Protein AF-A0A067F2Z9-F1 (afdb_monomer)

Foldseek 3Di:
DVVVVVVVVVVVVVVVVPPPPDDDDDDDADDDDPPADDPQHGHDPVQADPVNDDDDDAQCPQAVNPDHPPPDGPRPVRPDWDKDADDDDDCVVPVDGIDTD

InterPro domains:
  IPR036908 RlpA-like domain superfamily [SSF50685] (22-98)

Organism: Citrus sinensis (NCBI:txid2711)

pLDDT: mean 78.4, std 10.92, range [53.53, 94.38]

Mean predicted aligned error: 10.42 Å

Solvent-accessible surface area (backbone atoms only — not comparable to full-atom values): 6834 Å² total; per-residue (Å²): 109,69,67,61,54,51,52,53,51,53,54,52,60,59,56,71,71,63,74,79,77,84,73,83,87,81,88,74,78,78,83,72,82,78,82,61,68,39,95,75,62,41,75,55,69,83,78,58,53,97,81,72,67,80,83,88,73,56,60,39,56,26,38,80,57,76,46,70,78,61,92,79,63,80,54,64,46,55,94,63,70,52,76,46,69,57,85,79,78,86,56,61,68,40,83,53,61,62,49,83,71

Structure (mmCIF, N/CA/C/O backbone):
data_AF-A0A067F2Z9-F1
#
_entry.id   AF-A0A067F2Z9-F1
#
loop_
_atom_site.group_PDB
_atom_site.id
_atom_site.type_symbol
_atom_site.label_atom_id
_atom_site.label_alt_id
_atom_site.label_comp_id
_atom_site.label_asym_id
_atom_site.label_entity_id
_atom_site.label_seq_id
_atom_site.pdbx_PDB_ins_code
_atom_site.Cartn_x
_atom_site.Cartn_y
_atom_site.Cartn_z
_atom_site.occupancy
_atom_site.B_iso_or_equiv
_atom_site.auth_seq_id
_atom_site.auth_comp_id
_atom_site.auth_asym_id
_atom_site.auth_atom_id
_atom_site.pdbx_PDB_model_num
ATOM 1 N N . MET A 1 1 ? -13.888 42.236 -25.960 1.00 66.88 1 MET A N 1
ATOM 2 C CA . MET A 1 1 ? -13.832 41.977 -24.502 1.00 66.88 1 MET A CA 1
ATOM 3 C C . MET A 1 1 ? -14.712 40.798 -24.099 1.00 66.88 1 MET A C 1
ATOM 5 O O . MET A 1 1 ? -14.151 39.807 -23.662 1.00 66.88 1 MET A O 1
ATOM 9 N N . ALA A 1 2 ? -16.031 40.833 -24.347 1.00 75.94 2 ALA A N 1
ATOM 10 C CA . ALA A 1 2 ? -16.960 39.748 -23.986 1.00 75.94 2 ALA A CA 1
ATOM 11 C C . ALA A 1 2 ? -16.603 38.362 -24.571 1.00 75.94 2 ALA A C 1
ATOM 13 O O . ALA A 1 2 ? -16.678 37.354 -23.878 1.00 75.94 2 ALA A O 1
ATOM 14 N N . VAL A 1 3 ? -16.159 3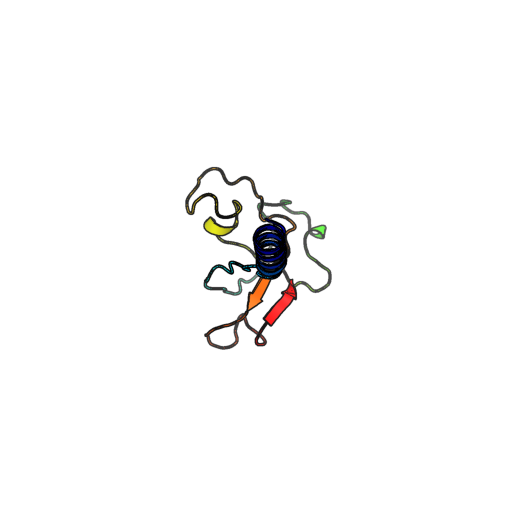8.307 -25.831 1.00 81.25 3 VAL A N 1
ATOM 15 C CA . VAL A 1 3 ? -15.810 37.040 -26.505 1.00 81.25 3 VAL A CA 1
ATOM 16 C C . VAL A 1 3 ? -14.568 36.386 -25.886 1.00 81.25 3 VAL A C 1
ATOM 18 O O . VAL A 1 3 ? -14.548 35.179 -25.669 1.00 81.25 3 VAL A O 1
ATOM 21 N N . LEU A 1 4 ? -13.561 37.192 -25.527 1.00 81.19 4 LEU A N 1
ATOM 22 C CA . LEU A 1 4 ? -12.364 36.714 -24.828 1.00 81.19 4 LEU A CA 1
ATOM 23 C C . LEU A 1 4 ? -12.705 36.194 -23.429 1.00 81.19 4 LEU A C 1
ATOM 25 O O . LEU A 1 4 ? -12.248 35.117 -23.066 1.00 81.19 4 LEU A O 1
ATOM 29 N N . SER A 1 5 ? -13.552 36.905 -22.677 1.00 80.19 5 SER A N 1
ATOM 30 C CA . SER A 1 5 ? -13.988 36.455 -21.349 1.00 80.19 5 SER A CA 1
ATOM 31 C C . SER A 1 5 ? -14.819 35.169 -21.401 1.00 80.19 5 SER A C 1
ATOM 33 O O . SER A 1 5 ? -14.666 34.305 -20.543 1.00 80.19 5 SER A O 1
ATOM 35 N N . VAL A 1 6 ? -15.662 34.999 -22.425 1.00 89.50 6 VAL A N 1
ATOM 36 C CA . VAL A 1 6 ? -16.423 33.755 -22.627 1.00 89.50 6 VAL A CA 1
ATOM 37 C C . VAL A 1 6 ? -15.475 32.597 -22.940 1.00 89.50 6 VAL A C 1
ATOM 39 O O . VAL A 1 6 ? -15.604 31.528 -22.350 1.00 89.50 6 VAL A O 1
ATOM 42 N N . PHE A 1 7 ? -14.474 32.821 -23.795 1.00 88.69 7 PHE A N 1
ATOM 43 C CA . PHE A 1 7 ? -13.479 31.802 -24.124 1.00 88.69 7 PHE A CA 1
ATOM 44 C C . PHE A 1 7 ? -12.669 31.360 -22.896 1.00 88.69 7 PHE A C 1
ATOM 46 O O . PHE A 1 7 ? -12.496 30.162 -22.682 1.00 88.69 7 PHE A O 1
ATOM 53 N N . THR A 1 8 ? -12.244 32.294 -22.034 1.00 88.50 8 THR A N 1
ATOM 54 C CA . THR A 1 8 ? -11.529 31.948 -20.792 1.00 88.50 8 THR A CA 1
ATOM 55 C C . THR A 1 8 ? -12.394 31.166 -19.806 1.00 88.50 8 THR A C 1
ATOM 57 O O . THR A 1 8 ? -11.899 30.233 -19.177 1.00 88.50 8 THR A O 1
ATOM 60 N N . ILE A 1 9 ? -13.688 31.497 -19.693 1.00 88.75 9 ILE A N 1
ATOM 61 C CA . ILE A 1 9 ? -14.616 30.772 -18.813 1.00 88.75 9 ILE A CA 1
ATOM 62 C C . ILE A 1 9 ? -14.787 29.332 -19.311 1.00 88.75 9 ILE A C 1
ATOM 64 O O . ILE A 1 9 ? -14.639 28.398 -18.525 1.00 88.75 9 ILE A O 1
ATOM 68 N N . ILE A 1 10 ? -15.001 29.142 -20.617 1.00 87.19 10 ILE A N 1
ATOM 69 C CA . ILE A 1 10 ? -15.130 27.810 -21.229 1.00 87.19 10 ILE A CA 1
ATOM 70 C C . ILE A 1 10 ? -13.857 26.982 -21.010 1.00 87.19 10 ILE A C 1
ATOM 72 O O . ILE A 1 10 ? -13.952 25.826 -20.606 1.00 87.19 10 ILE A O 1
ATOM 76 N N . LEU A 1 11 ? -12.671 27.570 -21.208 1.00 84.00 11 LEU A N 1
ATOM 77 C CA . LEU A 1 11 ? -11.397 26.874 -21.000 1.00 84.00 11 LEU A CA 1
ATOM 78 C C . LEU A 1 11 ? -11.205 26.446 -19.534 1.00 84.00 11 LEU A C 1
ATOM 80 O O . LEU A 1 11 ? -10.734 25.342 -19.268 1.00 84.00 11 LEU A O 1
ATOM 84 N N . SER A 1 12 ? -11.601 27.304 -18.586 1.00 81.69 12 SER A N 1
ATOM 85 C CA . SER A 1 12 ? -11.496 27.012 -17.153 1.00 81.69 12 SER A CA 1
ATOM 86 C C . SER A 1 12 ? -12.421 25.867 -16.725 1.00 81.69 12 SER A C 1
ATOM 88 O O . SER A 1 12 ? -11.970 24.948 -16.043 1.00 81.69 12 SER A O 1
ATOM 90 N N . LEU A 1 13 ? -13.664 25.851 -17.216 1.00 78.62 13 LEU A N 1
ATOM 91 C CA . LEU A 1 13 ? -14.629 24.774 -16.972 1.00 78.62 13 LEU A CA 1
ATOM 92 C C . LEU A 1 13 ? -14.187 23.447 -17.610 1.00 78.62 13 LEU A C 1
ATOM 94 O O . LEU A 1 13 ? -14.388 22.384 -17.029 1.00 78.62 13 LEU A O 1
ATOM 98 N N . LEU A 1 14 ? -13.531 23.492 -18.775 1.00 77.56 14 LEU A N 1
ATOM 99 C CA . LEU A 1 14 ? -12.973 22.293 -19.410 1.00 77.56 14 LEU A CA 1
ATOM 100 C C . LEU A 1 14 ? -11.782 21.715 -18.626 1.00 77.56 14 LEU A C 1
ATOM 102 O O . LEU A 1 14 ? -11.580 20.504 -18.614 1.00 77.56 14 LEU A O 1
ATOM 106 N N . SER A 1 15 ? -10.995 22.567 -17.960 1.00 72.75 15 SER A N 1
ATOM 107 C CA . SER A 1 15 ? -9.827 22.130 -17.184 1.00 72.75 15 SER A CA 1
ATOM 108 C C . SER A 1 15 ? -10.189 21.436 -15.865 1.00 72.75 15 SER A C 1
ATOM 110 O O . SER A 1 15 ? -9.446 20.566 -15.417 1.00 72.75 15 SER A O 1
ATOM 112 N N . THR A 1 16 ? -11.346 21.751 -15.273 1.00 65.31 16 THR A N 1
ATOM 113 C CA . THR A 1 16 ? -11.814 21.144 -14.014 1.00 65.31 16 THR A CA 1
ATOM 114 C C . THR A 1 16 ? -12.298 19.699 -14.159 1.00 65.31 16 THR A C 1
ATOM 116 O O . THR A 1 16 ? -12.296 18.955 -13.183 1.00 65.31 16 THR A O 1
ATOM 119 N N . GLU A 1 17 ? -12.660 19.275 -15.371 1.00 61.69 17 GLU A N 1
ATOM 120 C CA . GLU A 1 17 ? -13.105 17.902 -15.672 1.00 61.69 17 GLU A CA 1
ATOM 121 C C . GLU A 1 17 ? -11.921 16.929 -15.851 1.00 61.69 17 GLU A C 1
ATOM 123 O O . GLU A 1 17 ? -12.073 15.710 -15.743 1.00 61.69 17 GLU A O 1
ATOM 128 N N . LEU A 1 18 ? -10.704 17.443 -16.077 1.00 60.12 18 LEU A N 1
ATOM 129 C CA . LEU A 1 18 ? -9.495 16.632 -16.227 1.00 60.12 18 LEU A CA 1
ATOM 130 C C . LEU A 1 18 ? -8.906 16.274 -14.858 1.00 60.12 18 LEU A C 1
ATOM 132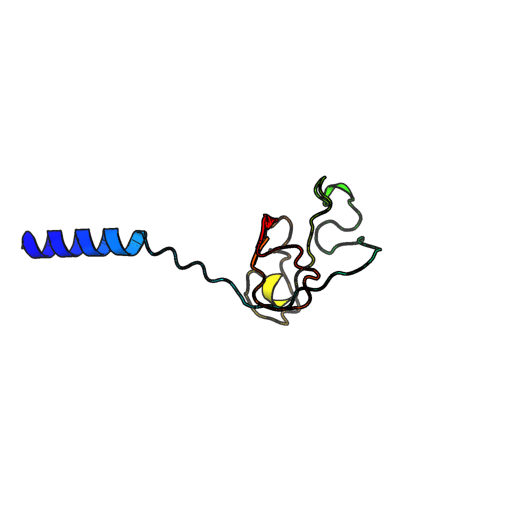 O O . LEU A 1 18 ? -7.829 16.723 -14.468 1.00 60.12 18 LEU A O 1
ATOM 136 N N . SER A 1 19 ? -9.610 15.413 -14.125 1.00 59.12 19 SER A N 1
ATOM 137 C CA . SER A 1 19 ? -9.061 14.756 -12.937 1.00 59.12 19 SER A CA 1
ATOM 138 C C . SER A 1 19 ? -7.952 13.784 -13.353 1.00 59.12 19 SER A C 1
ATOM 140 O O . SER A 1 19 ? -8.204 12.622 -13.674 1.00 59.12 19 SER A O 1
ATOM 142 N N . PHE A 1 20 ? -6.705 14.255 -13.364 1.00 53.53 20 PHE A N 1
ATOM 143 C CA . PHE A 1 20 ? -5.539 13.399 -13.570 1.00 53.53 20 PHE A CA 1
ATOM 144 C C . PHE A 1 20 ? -5.351 12.509 -12.336 1.00 53.53 20 PHE A C 1
ATOM 146 O O . PHE A 1 20 ? -4.784 12.918 -11.323 1.00 53.53 20 PHE A O 1
ATOM 153 N N . VAL A 1 21 ? -5.848 11.273 -12.400 1.00 60.19 21 VAL A N 1
ATOM 154 C CA . VAL A 1 21 ? -5.545 10.267 -11.378 1.00 60.19 21 VAL A CA 1
ATOM 155 C C . VAL A 1 21 ? -4.131 9.762 -11.639 1.00 60.19 21 VAL A C 1
ATOM 157 O O . VAL A 1 21 ? -3.910 8.900 -12.489 1.00 60.19 21 VAL A O 1
ATOM 160 N N . PHE A 1 22 ? -3.160 10.317 -10.916 1.00 62.34 22 PHE A N 1
ATOM 161 C CA . PHE A 1 22 ? -1.800 9.793 -10.915 1.00 62.34 22 PHE A CA 1
ATOM 162 C C . PHE A 1 22 ? -1.777 8.477 -10.129 1.00 62.34 22 PHE A C 1
ATOM 164 O O . PHE A 1 22 ? -1.764 8.463 -8.899 1.00 62.34 22 PHE A O 1
ATOM 171 N N . ALA A 1 23 ? -1.833 7.358 -10.847 1.00 69.12 23 ALA A N 1
ATOM 172 C CA . ALA A 1 23 ? -1.647 6.036 -10.268 1.00 69.12 23 ALA A CA 1
ATOM 173 C C . ALA A 1 23 ? -0.166 5.654 -10.359 1.00 69.12 23 ALA A C 1
ATOM 175 O O . ALA A 1 23 ? 0.399 5.592 -11.450 1.00 69.12 23 ALA A O 1
ATOM 176 N N . GLY A 1 24 ? 0.460 5.390 -9.212 1.00 75.75 24 GLY A N 1
ATOM 177 C CA . GLY A 1 24 ? 1.805 4.825 -9.179 1.00 75.75 24 GLY A CA 1
ATOM 178 C C . GLY A 1 24 ? 1.810 3.391 -9.714 1.00 75.75 24 GLY A C 1
ATOM 179 O O . GLY A 1 24 ? 0.903 2.610 -9.424 1.00 75.75 24 GLY A O 1
ATOM 180 N N . PHE A 1 25 ? 2.841 3.036 -10.478 1.00 80.88 25 PHE A N 1
ATOM 181 C CA . PHE A 1 25 ? 3.099 1.649 -10.863 1.00 80.88 25 PHE A CA 1
ATOM 182 C C . PHE A 1 25 ? 3.894 0.961 -9.755 1.00 80.88 25 PHE A C 1
ATOM 184 O O . PHE A 1 25 ? 4.826 1.542 -9.200 1.00 80.88 25 PHE A O 1
ATOM 191 N N . GLY A 1 26 ? 3.545 -0.281 -9.437 1.00 81.25 26 GLY A N 1
ATOM 192 C CA . GLY A 1 26 ? 4.237 -1.040 -8.406 1.00 81.25 26 GLY A CA 1
ATOM 193 C C . GLY A 1 26 ? 3.975 -2.535 -8.506 1.00 81.25 26 GLY A C 1
ATOM 194 O O . GLY A 1 26 ? 3.051 -2.980 -9.189 1.00 81.25 26 GLY A O 1
ATOM 195 N N . THR A 1 27 ? 4.802 -3.302 -7.804 1.00 83.88 27 THR A N 1
ATOM 196 C CA . THR A 1 27 ? 4.657 -4.753 -7.678 1.00 83.88 27 THR A CA 1
ATOM 197 C C . THR A 1 27 ? 3.903 -5.066 -6.396 1.00 83.88 27 THR A C 1
ATOM 199 O O . THR A 1 27 ? 4.246 -4.558 -5.331 1.00 83.88 27 THR A O 1
ATOM 202 N N . VAL A 1 28 ? 2.895 -5.930 -6.491 1.00 83.50 28 VAL A N 1
ATOM 203 C CA . VAL A 1 28 ? 2.131 -6.401 -5.333 1.00 83.50 28 VAL A CA 1
ATOM 204 C C . VAL A 1 28 ? 2.419 -7.881 -5.135 1.00 83.50 28 VAL A C 1
ATOM 206 O O . VAL A 1 28 ? 2.424 -8.654 -6.093 1.00 83.50 28 VAL A O 1
ATOM 209 N N . THR A 1 29 ? 2.636 -8.287 -3.889 1.00 84.88 29 THR A N 1
ATOM 210 C CA . THR A 1 29 ? 2.820 -9.687 -3.497 1.00 84.88 29 THR A CA 1
ATOM 211 C C . THR A 1 29 ? 1.871 -10.028 -2.350 1.00 84.88 29 THR A C 1
ATOM 213 O O . THR A 1 29 ? 1.334 -9.143 -1.687 1.00 84.88 29 THR A O 1
ATOM 216 N N . ALA A 1 30 ? 1.619 -11.320 -2.142 1.00 86.06 30 ALA A N 1
ATOM 217 C CA . ALA A 1 30 ? 0.904 -11.799 -0.964 1.00 86.06 30 ALA A CA 1
ATOM 218 C C . ALA A 1 30 ? 1.915 -12.302 0.069 1.00 86.06 30 ALA A C 1
ATOM 220 O O . ALA A 1 30 ? 2.890 -12.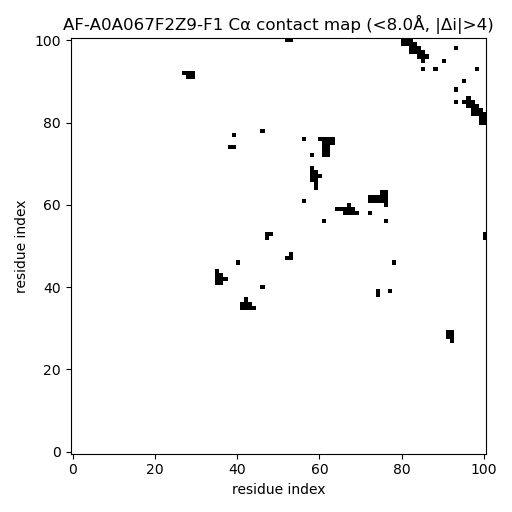961 -0.296 1.00 86.06 30 ALA A O 1
ATOM 221 N N . TYR A 1 31 ? 1.656 -12.032 1.346 1.00 86.75 31 TYR A N 1
ATOM 222 C CA . TYR A 1 31 ? 2.436 -12.562 2.458 1.00 86.75 31 TYR A CA 1
ATOM 223 C C 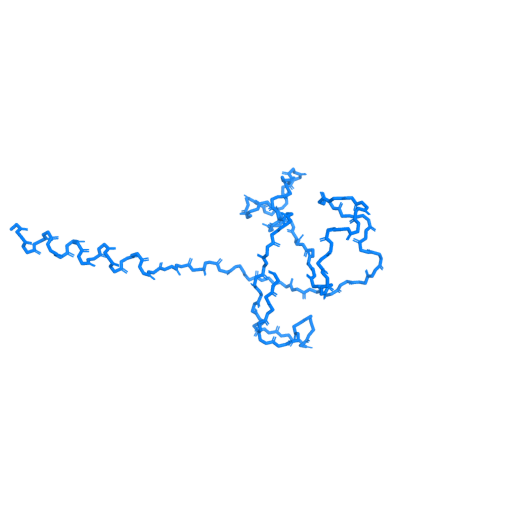. TYR A 1 31 ? 1.545 -13.375 3.401 1.00 86.75 31 TYR A C 1
ATOM 225 O O . TYR A 1 31 ? 0.324 -13.198 3.454 1.00 86.75 31 TYR A O 1
ATOM 233 N N . HIS A 1 32 ? 2.167 -14.321 4.097 1.00 90.31 32 HIS A N 1
ATOM 234 C CA . HIS A 1 32 ? 1.495 -15.237 5.013 1.00 90.31 32 HIS A CA 1
ATOM 235 C C . HIS A 1 32 ? 1.560 -14.703 6.455 1.00 90.31 32 HIS A C 1
ATOM 237 O 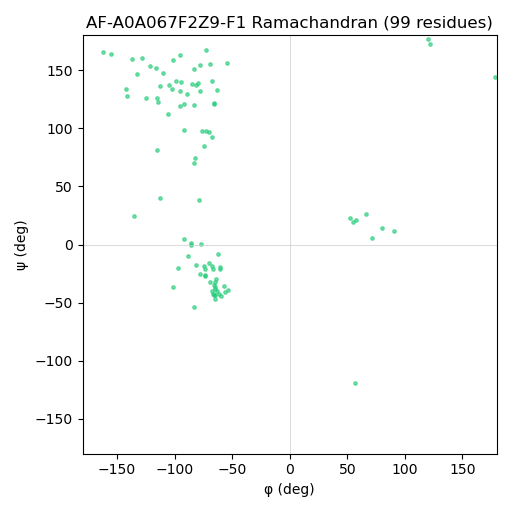O . HIS A 1 32 ? 2.378 -13.823 6.734 1.00 90.31 32 HIS A O 1
ATOM 243 N N . PRO A 1 33 ? 0.710 -15.212 7.366 1.00 91.31 33 PRO A N 1
ATOM 244 C CA . PRO A 1 33 ? 0.767 -14.866 8.784 1.00 91.31 33 PRO A CA 1
ATOM 245 C C . PRO A 1 33 ? 2.161 -15.110 9.402 1.00 91.31 33 PRO A C 1
ATOM 247 O O . PRO A 1 33 ? 2.890 -15.979 8.914 1.00 91.31 33 PRO A O 1
ATOM 250 N N . PRO A 1 34 ? 2.509 -14.424 10.510 1.00 93.06 34 PRO A N 1
ATOM 251 C CA . PRO A 1 34 ? 1.643 -13.552 11.313 1.00 93.06 34 PRO A CA 1
ATOM 252 C C . PRO A 1 34 ? 1.453 -12.145 10.717 1.00 93.06 34 PRO A C 1
ATOM 254 O O . PRO A 1 34 ? 2.393 -11.525 10.233 1.00 93.06 34 PRO A O 1
ATOM 257 N N . TYR A 1 35 ? 0.217 -11.630 10.775 1.00 91.00 35 TYR A N 1
ATOM 258 C CA . TYR A 1 35 ? -0.139 -10.287 10.278 1.00 91.00 35 TYR A CA 1
ATOM 259 C C . TYR A 1 35 ? 0.041 -9.168 11.315 1.00 91.00 35 TYR A C 1
ATOM 261 O O . TYR A 1 35 ? -0.055 -7.991 10.974 1.00 91.00 35 TYR A O 1
ATOM 269 N N . LEU A 1 36 ? 0.289 -9.535 12.571 1.00 93.38 36 LEU A N 1
ATOM 270 C CA . LEU A 1 36 ? 0.550 -8.637 13.692 1.00 93.38 36 LEU A CA 1
ATOM 271 C C . LEU A 1 36 ? 1.979 -8.865 14.212 1.00 93.38 36 LEU A C 1
ATOM 273 O O . LEU A 1 36 ? 2.464 -9.998 14.130 1.00 93.38 36 LEU A O 1
ATOM 277 N N . PRO A 1 37 ? 2.626 -7.842 14.798 1.00 93.19 37 PRO A N 1
ATOM 278 C CA . PRO A 1 37 ? 2.154 -6.462 14.940 1.00 93.19 37 PRO A CA 1
ATOM 279 C C . PRO A 1 37 ? 2.297 -5.643 13.647 1.00 93.19 37 PRO A C 1
ATOM 281 O O . PRO A 1 37 ? 3.181 -5.893 12.831 1.00 93.19 37 PRO A O 1
ATOM 284 N N . THR A 1 38 ? 1.466 -4.612 13.485 1.00 90.62 38 THR A N 1
ATOM 285 C CA . THR A 1 38 ? 1.613 -3.617 12.410 1.00 90.62 38 THR A CA 1
ATOM 286 C C . THR A 1 38 ? 2.242 -2.324 12.923 1.00 90.62 38 THR A C 1
ATOM 288 O O . THR A 1 38 ? 2.152 -1.987 14.104 1.00 90.62 38 THR A O 1
ATOM 291 N N . ARG A 1 39 ? 2.823 -1.534 12.012 1.00 87.88 39 ARG A N 1
ATOM 292 C CA . ARG A 1 39 ? 3.283 -0.167 12.319 1.00 87.88 39 ARG A CA 1
ATOM 293 C C . ARG A 1 39 ? 2.144 0.814 12.623 1.00 87.88 39 ARG A C 1
ATOM 295 O O . ARG A 1 39 ? 2.414 1.855 13.202 1.00 87.88 39 ARG A O 1
ATOM 302 N N . CYS A 1 40 ? 0.907 0.503 12.232 1.00 87.75 40 CYS A N 1
ATOM 303 C CA . CYS A 1 40 ? -0.233 1.402 12.404 1.00 87.75 40 CYS A CA 1
ATOM 304 C C . CYS A 1 40 ? -0.853 1.313 13.798 1.00 87.75 40 CYS A C 1
ATOM 306 O O . CYS A 1 40 ? -1.006 2.333 14.458 1.00 87.75 40 CYS A O 1
ATOM 308 N N . ASN A 1 41 ? -1.220 0.104 14.236 1.00 90.19 41 ASN A N 1
ATOM 309 C CA . ASN A 1 41 ? -1.942 -0.097 15.498 1.00 90.19 41 ASN A CA 1
ATOM 310 C C . ASN A 1 41 ? -1.386 -1.268 16.327 1.00 90.19 41 ASN A C 1
ATOM 312 O O . ASN A 1 41 ? -2.104 -1.886 17.115 1.00 90.19 41 ASN A O 1
ATOM 316 N N . GLY A 1 42 ? -0.111 -1.623 16.123 1.00 90.62 42 GLY A N 1
ATOM 317 C CA . GLY A 1 42 ? 0.556 -2.680 16.878 1.00 90.62 42 GLY A CA 1
ATOM 318 C C . GLY A 1 42 ? -0.196 -4.006 16.780 1.00 90.62 42 GLY A C 1
ATOM 319 O O . GLY A 1 42 ? -0.370 -4.540 15.686 1.00 90.62 42 GLY A O 1
ATOM 320 N N . ASN A 1 43 ? -0.649 -4.518 17.926 1.00 94.38 43 ASN A N 1
ATOM 321 C CA . ASN A 1 43 ? -1.338 -5.806 18.061 1.00 94.38 43 ASN A CA 1
ATOM 322 C C . ASN A 1 43 ? -2.876 -5.733 17.963 1.00 94.38 43 ASN A C 1
ATOM 324 O O . ASN A 1 43 ? -3.529 -6.753 18.170 1.00 94.38 43 ASN A O 1
ATOM 328 N N . GLY A 1 44 ? -3.471 -4.569 17.675 1.00 92.19 44 GLY A N 1
ATOM 329 C CA . GLY A 1 44 ? -4.931 -4.444 17.584 1.00 92.19 44 GLY A CA 1
ATOM 330 C C . GLY A 1 44 ? -5.494 -5.242 16.406 1.00 92.19 44 GLY A C 1
ATOM 331 O O . GLY A 1 44 ? -5.103 -5.001 15.265 1.00 92.19 44 GLY A O 1
ATOM 332 N N . GLN A 1 45 ? -6.405 -6.184 16.648 1.00 89.75 45 GLN A N 1
ATOM 333 C CA . GLN A 1 45 ? -7.022 -6.996 15.583 1.00 89.75 45 GLN A CA 1
ATOM 334 C C . GLN A 1 45 ? -8.115 -6.226 14.837 1.00 89.75 45 GLN A C 1
ATOM 336 O O . GLN A 1 45 ? -8.348 -6.446 13.652 1.00 89.75 45 GLN A O 1
ATOM 341 N N . GLU A 1 46 ? -8.703 -5.244 15.510 1.00 89.06 46 GLU A N 1
ATOM 342 C CA . GLU A 1 46 ? -9.741 -4.335 15.009 1.00 89.06 46 GLU A CA 1
ATOM 343 C C . GLU A 1 46 ? -9.276 -3.457 13.833 1.00 89.06 46 GLU A C 1
ATOM 345 O O . GLU A 1 46 ? -10.091 -2.793 13.196 1.00 89.06 46 GLU A O 1
ATOM 350 N N . GLN A 1 47 ? -7.980 -3.468 13.502 1.00 88.25 47 GLN A N 1
ATOM 351 C CA . GLN A 1 47 ? -7.461 -2.793 12.311 1.00 88.25 47 GLN A CA 1
ATOM 352 C C . GLN A 1 47 ? -7.793 -3.523 10.999 1.00 88.25 47 GLN A C 1
ATOM 354 O O . GLN A 1 47 ? -7.699 -2.922 9.927 1.00 88.25 47 GLN A O 1
ATOM 359 N N . PHE A 1 48 ? -8.149 -4.810 11.060 1.00 89.50 48 PHE A N 1
ATOM 360 C CA . PHE A 1 48 ? -8.466 -5.593 9.871 1.00 89.50 48 PHE A CA 1
ATOM 361 C C . PHE A 1 48 ? -9.958 -5.478 9.524 1.00 89.50 48 PHE A C 1
ATOM 363 O O . PHE A 1 48 ? -10.813 -5.688 10.385 1.00 89.50 48 PHE A O 1
ATOM 370 N N . PRO A 1 49 ? -10.306 -5.160 8.264 1.00 87.44 49 PRO A N 1
ATOM 371 C CA . PRO A 1 49 ? -11.699 -5.091 7.845 1.00 87.44 49 PRO A CA 1
ATOM 372 C C . PRO A 1 49 ? -12.335 -6.493 7.813 1.00 87.44 49 PRO A C 1
ATOM 374 O O . PRO A 1 49 ? -11.636 -7.475 7.559 1.00 87.44 49 PRO A O 1
ATOM 377 N N . PRO A 1 50 ? -13.671 -6.609 7.948 1.00 84.31 50 PRO A N 1
ATOM 378 C CA . PRO A 1 50 ? -14.375 -7.896 8.040 1.00 84.31 50 PRO A CA 1
ATOM 379 C C . PRO A 1 50 ? -14.201 -8.816 6.817 1.00 84.31 50 PRO A C 1
ATOM 381 O O . PRO A 1 50 ? -14.412 -10.020 6.916 1.00 84.31 50 PRO A O 1
ATOM 384 N N . GLY A 1 51 ? -13.800 -8.274 5.662 1.00 82.19 51 GLY A N 1
ATOM 385 C CA . GLY A 1 51 ? -13.488 -9.051 4.457 1.00 82.19 51 GLY A CA 1
ATOM 386 C C . GLY A 1 51 ? -12.053 -9.587 4.382 1.00 82.19 51 GLY A C 1
ATOM 387 O O . GLY A 1 51 ? -11.709 -10.201 3.377 1.00 82.19 51 GLY A O 1
ATOM 388 N N . ASN A 1 52 ? -11.202 -9.323 5.384 1.00 83.25 52 ASN A N 1
ATOM 389 C CA . ASN A 1 52 ? -9.770 -9.668 5.409 1.00 83.25 52 ASN A CA 1
ATOM 390 C C . ASN A 1 52 ? -8.978 -9.196 4.174 1.00 83.25 52 ASN A C 1
ATOM 392 O O . ASN A 1 52 ? -7.918 -9.731 3.854 1.00 83.25 52 ASN A O 1
ATOM 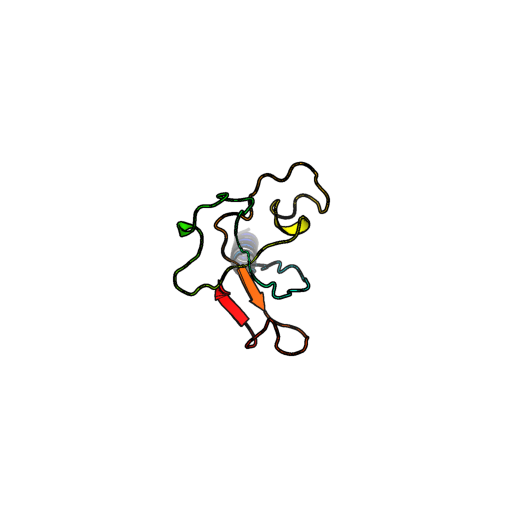396 N N . LEU A 1 53 ? -9.482 -8.174 3.481 1.00 85.00 53 LEU A N 1
ATOM 397 C CA . LEU A 1 53 ? -8.783 -7.504 2.394 1.00 85.00 53 LEU A CA 1
ATOM 398 C C . LEU A 1 53 ? -8.019 -6.323 2.983 1.00 85.00 53 LEU A C 1
ATOM 400 O O . LEU A 1 53 ? -8.589 -5.265 3.242 1.00 85.00 53 LEU A O 1
ATOM 404 N N . PHE A 1 54 ? -6.731 -6.534 3.221 1.00 89.00 54 PHE A N 1
ATOM 405 C CA . PHE A 1 54 ? -5.799 -5.515 3.682 1.00 89.00 54 PHE A CA 1
ATOM 406 C C . PHE A 1 54 ? -4.475 -5.625 2.928 1.00 89.00 54 PHE A C 1
ATOM 408 O O . PHE A 1 54 ? -4.157 -6.670 2.358 1.00 89.00 54 PHE A O 1
ATOM 415 N N . VAL A 1 55 ? -3.701 -4.541 2.922 1.00 87.88 55 VAL A N 1
ATOM 416 C CA . VAL A 1 55 ? -2.386 -4.491 2.279 1.00 87.88 55 VAL A CA 1
ATOM 417 C C . VAL A 1 55 ? -1.362 -3.865 3.212 1.00 87.88 55 VAL A C 1
ATOM 419 O O . VAL A 1 55 ? -1.669 -2.950 3.975 1.00 87.88 55 VAL A O 1
ATOM 422 N N . ALA A 1 56 ? -0.128 -4.346 3.107 1.00 88.38 56 ALA A N 1
ATOM 423 C CA . ALA A 1 56 ? 1.042 -3.627 3.580 1.00 88.38 56 ALA A CA 1
ATOM 424 C C . ALA A 1 56 ? 1.627 -2.843 2.403 1.00 88.38 56 ALA A C 1
ATOM 426 O O . ALA A 1 56 ? 1.666 -3.341 1.276 1.00 88.38 56 ALA A O 1
ATOM 427 N N . VAL A 1 57 ? 2.072 -1.617 2.660 1.00 87.19 57 VAL A N 1
ATOM 428 C CA . VAL A 1 57 ? 2.668 -0.759 1.635 1.00 87.19 57 VAL A CA 1
ATOM 429 C C . VAL A 1 57 ? 4.160 -0.583 1.881 1.00 87.19 57 VAL A C 1
ATOM 431 O O . VAL A 1 57 ? 4.611 -0.574 3.026 1.00 87.19 57 VAL A O 1
ATOM 434 N N . GLY A 1 58 ? 4.923 -0.447 0.797 1.00 83.62 58 GLY A N 1
ATOM 435 C CA . GLY A 1 58 ? 6.350 -0.139 0.867 1.00 83.62 58 GLY A CA 1
ATOM 436 C C . GLY A 1 58 ? 6.618 1.312 1.272 1.00 83.62 58 GLY A C 1
ATOM 437 O O . GLY A 1 58 ? 5.726 2.161 1.232 1.00 83.62 58 GLY A O 1
ATOM 438 N N . GLU A 1 59 ? 7.875 1.601 1.605 1.00 79.75 59 GLU A N 1
ATOM 439 C CA . GLU A 1 59 ? 8.328 2.900 2.125 1.00 79.75 59 GLU A CA 1
ATOM 440 C C . GLU A 1 59 ? 7.936 4.078 1.234 1.00 79.75 59 GLU A C 1
ATOM 442 O O . GLU A 1 59 ? 7.494 5.108 1.732 1.00 79.75 59 GLU A O 1
ATOM 447 N N . CYS A 1 60 ? 7.997 3.911 -0.090 1.00 79.00 60 CYS A N 1
ATOM 448 C CA . CYS A 1 60 ? 7.660 5.005 -0.993 1.00 79.00 60 CYS A CA 1
ATOM 449 C C . CYS A 1 60 ? 6.182 5.440 -0.873 1.00 79.00 60 CYS A C 1
ATOM 451 O O . CYS A 1 60 ? 5.860 6.598 -1.116 1.00 79.00 60 CYS A O 1
ATOM 453 N N . LEU A 1 61 ? 5.271 4.526 -0.515 1.00 81.88 61 LEU A N 1
ATOM 454 C CA . LEU A 1 61 ? 3.839 4.816 -0.368 1.00 81.88 61 LEU A CA 1
ATOM 455 C C . LEU A 1 61 ? 3.444 5.102 1.090 1.00 81.88 61 LEU A C 1
ATOM 457 O O . LEU A 1 61 ? 2.414 5.732 1.332 1.00 81.88 61 LEU A O 1
ATOM 461 N N . TRP A 1 62 ? 4.274 4.670 2.044 1.00 82.31 62 TRP A N 1
ATOM 462 C CA . TRP A 1 62 ? 4.086 4.851 3.485 1.00 82.31 62 TRP A CA 1
ATOM 463 C C . TRP A 1 62 ? 3.937 6.332 3.882 1.00 82.31 62 TRP A C 1
ATOM 465 O O . TRP A 1 62 ? 3.094 6.654 4.722 1.00 82.31 62 TRP A O 1
ATOM 475 N N . ASP A 1 63 ? 4.660 7.224 3.190 1.00 77.88 63 ASP A N 1
ATOM 476 C CA . ASP A 1 63 ? 4.770 8.657 3.507 1.00 77.88 63 ASP A CA 1
ATOM 477 C C . ASP A 1 63 ? 4.122 9.581 2.469 1.00 77.88 63 ASP A C 1
ATOM 479 O O . ASP A 1 63 ? 4.677 10.619 2.115 1.00 77.88 63 ASP A O 1
ATOM 483 N N . ASN A 1 64 ? 2.958 9.220 1.919 1.00 72.25 64 ASN A N 1
ATOM 484 C CA . ASN A 1 64 ? 2.288 10.006 0.862 1.00 72.25 64 ASN A CA 1
ATOM 485 C C . ASN A 1 64 ? 3.133 10.243 -0.403 1.00 72.25 64 ASN A C 1
ATOM 487 O O . ASN A 1 64 ? 2.863 11.188 -1.140 1.00 72.25 64 ASN A O 1
ATOM 491 N N . GLY A 1 65 ? 4.154 9.425 -0.664 1.00 65.69 65 GLY A N 1
ATOM 492 C CA . GLY A 1 65 ? 5.074 9.674 -1.775 1.00 65.69 65 GLY A CA 1
ATOM 493 C C . GLY A 1 65 ? 6.162 10.712 -1.485 1.00 65.69 65 GLY A C 1
ATOM 494 O O . GLY A 1 65 ? 6.795 11.166 -2.432 1.00 65.69 65 GLY A O 1
ATOM 495 N N . ALA A 1 66 ? 6.395 11.097 -0.221 1.00 57.19 66 ALA A N 1
ATOM 496 C CA . ALA A 1 66 ? 7.338 12.165 0.129 1.00 57.19 66 ALA A CA 1
ATOM 497 C C . ALA A 1 66 ? 8.811 11.845 -0.208 1.00 57.19 66 ALA A C 1
ATOM 499 O O . ALA A 1 66 ? 9.550 12.761 -0.549 1.00 57.19 66 ALA A O 1
ATOM 500 N N . ALA A 1 67 ? 9.232 10.576 -0.144 1.00 56.66 67 ALA A N 1
ATOM 501 C CA . ALA A 1 67 ? 10.482 10.034 -0.697 1.00 56.66 67 ALA A CA 1
ATOM 502 C C . ALA A 1 67 ? 10.572 8.540 -0.352 1.00 56.66 67 ALA A C 1
ATOM 504 O O . ALA A 1 67 ? 10.191 8.137 0.745 1.00 56.66 67 ALA A O 1
ATOM 505 N N . CYS A 1 68 ? 11.113 7.711 -1.246 1.00 62.03 68 CYS A N 1
ATOM 506 C CA . CYS A 1 68 ? 11.424 6.327 -0.889 1.00 62.03 68 CYS A CA 1
ATOM 507 C C . CYS A 1 68 ? 12.722 6.271 -0.066 1.00 62.03 68 CYS A C 1
ATOM 509 O O . CYS A 1 68 ? 13.702 6.898 -0.462 1.00 62.03 68 CYS A O 1
ATOM 511 N N . GLY A 1 69 ? 12.741 5.544 1.057 1.00 58.16 69 GLY A N 1
ATOM 512 C CA . GLY A 1 69 ? 13.916 5.450 1.935 1.00 58.16 69 GLY A CA 1
ATOM 513 C C . GLY A 1 69 ? 13.996 6.497 3.052 1.00 58.16 69 GLY A C 1
ATOM 514 O O . GLY A 1 69 ? 15.044 6.623 3.687 1.00 58.16 69 GLY A O 1
ATOM 515 N N . SER A 1 70 ? 12.925 7.262 3.314 1.00 60.06 70 SER A N 1
ATOM 516 C CA . SER A 1 70 ? 12.871 8.107 4.514 1.00 60.06 70 SER A CA 1
ATOM 517 C C . SER A 1 70 ? 12.844 7.231 5.770 1.00 60.06 70 SER A C 1
ATOM 519 O O . SER A 1 70 ? 11.928 6.438 5.977 1.00 60.06 70 SER A O 1
ATOM 521 N N . LEU A 1 71 ? 13.839 7.402 6.642 1.00 59.59 71 LEU A N 1
ATOM 522 C CA . LEU A 1 71 ? 13.920 6.710 7.935 1.00 59.59 71 LEU A CA 1
ATOM 523 C C . LEU A 1 71 ? 12.805 7.128 8.911 1.00 59.59 71 LEU A C 1
ATOM 525 O O . LEU A 1 71 ? 12.480 6.378 9.832 1.00 59.59 71 LEU A O 1
ATOM 529 N N . TRP A 1 72 ? 12.192 8.296 8.696 1.00 59.31 72 TRP A N 1
ATOM 530 C CA . TRP A 1 72 ? 11.115 8.834 9.525 1.00 59.31 72 TRP A CA 1
ATOM 531 C C . TRP A 1 72 ? 9.846 8.925 8.707 1.00 59.31 72 TRP A C 1
AT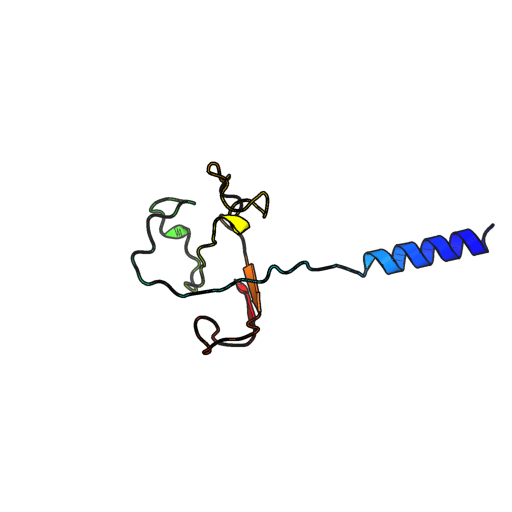OM 533 O O . TRP A 1 72 ? 9.498 9.976 8.168 1.00 59.31 72 TRP A O 1
ATOM 543 N N . GLY A 1 73 ? 9.175 7.786 8.606 1.00 64.75 73 GLY A N 1
ATOM 544 C CA . GLY A 1 73 ? 7.860 7.759 8.014 1.00 64.75 73 GLY A CA 1
ATOM 545 C C . GLY A 1 73 ? 6.776 8.185 8.994 1.00 64.75 73 GLY A C 1
ATOM 546 O O . GLY A 1 73 ? 6.787 7.761 10.149 1.00 64.75 73 GLY A O 1
ATOM 547 N N . ASN A 1 74 ? 5.821 8.997 8.546 1.00 73.69 74 ASN A N 1
ATOM 548 C CA . ASN A 1 74 ? 4.738 9.519 9.387 1.00 73.69 74 ASN A CA 1
ATOM 549 C C . ASN A 1 74 ? 3.534 8.569 9.486 1.00 73.69 74 ASN A C 1
ATOM 551 O O . ASN A 1 74 ? 2.541 8.904 10.128 1.00 73.69 74 ASN A O 1
ATOM 555 N N . GLY A 1 75 ? 3.599 7.398 8.841 1.00 78.19 75 GLY A N 1
ATOM 556 C CA . GLY A 1 75 ? 2.510 6.423 8.867 1.00 78.19 75 GLY A CA 1
ATOM 557 C C . GLY A 1 75 ? 1.256 6.917 8.159 1.00 78.19 75 GLY A C 1
ATOM 558 O O . GLY A 1 75 ? 0.155 6.464 8.467 1.00 78.19 75 GLY A O 1
ATOM 559 N N . ALA A 1 76 ? 1.397 7.831 7.197 1.00 84.06 76 ALA A N 1
ATOM 560 C CA . ALA A 1 76 ? 0.257 8.401 6.491 1.00 84.06 76 ALA A CA 1
ATOM 561 C C . ALA A 1 76 ? -0.573 7.357 5.728 1.00 84.06 76 ALA A C 1
ATOM 563 O O . ALA A 1 76 ? -1.743 7.611 5.445 1.00 84.06 76 ALA A O 1
ATOM 564 N N . ALA A 1 77 ? 0.003 6.196 5.409 1.00 86.88 77 ALA A N 1
ATOM 565 C CA . ALA A 1 77 ? -0.704 5.074 4.798 1.00 86.88 77 ALA A CA 1
ATOM 566 C C . ALA A 1 77 ? -1.699 4.354 5.732 1.00 86.88 77 ALA A C 1
ATOM 568 O O . ALA A 1 77 ? -2.559 3.614 5.252 1.00 86.88 77 ALA A O 1
ATOM 569 N N . CYS A 1 78 ? -1.618 4.553 7.049 1.00 88.69 78 CYS A N 1
ATOM 570 C CA . CYS A 1 78 ? -2.510 3.895 7.998 1.00 88.69 78 CYS A CA 1
ATOM 571 C C . CYS A 1 78 ? -3.976 4.301 7.781 1.00 88.69 78 CYS A C 1
ATOM 573 O O . CYS A 1 78 ? -4.297 5.477 7.625 1.00 88.69 78 CYS A O 1
ATOM 575 N N . GLY A 1 79 ? -4.876 3.313 7.752 1.00 86.25 79 GLY A N 1
ATOM 576 C CA . GLY A 1 79 ? -6.315 3.529 7.545 1.00 86.25 79 GLY A CA 1
ATOM 577 C C . GLY A 1 79 ? -6.712 3.951 6.125 1.00 86.25 79 GLY A C 1
ATOM 578 O O . GLY A 1 79 ? -7.882 4.254 5.885 1.00 86.25 79 GLY A O 1
ATOM 579 N N . ARG A 1 80 ? -5.771 3.974 5.172 1.00 85.75 80 ARG A N 1
ATOM 580 C CA . ARG A 1 80 ? -6.063 4.330 3.782 1.00 85.75 80 ARG A CA 1
ATOM 581 C C . ARG A 1 80 ? -6.605 3.164 2.976 1.00 85.75 80 ARG A C 1
ATOM 583 O O . ARG A 1 80 ? -6.289 2.001 3.208 1.00 85.75 80 ARG A O 1
ATOM 590 N N . ARG A 1 81 ? -7.408 3.542 1.987 1.00 85.44 81 ARG A N 1
ATOM 591 C CA . ARG A 1 81 ? -8.015 2.671 0.988 1.00 85.44 81 ARG A CA 1
ATOM 592 C C . ARG A 1 81 ? -7.257 2.790 -0.325 1.00 85.44 81 ARG A C 1
ATOM 594 O O . ARG A 1 81 ? -6.949 3.901 -0.759 1.00 85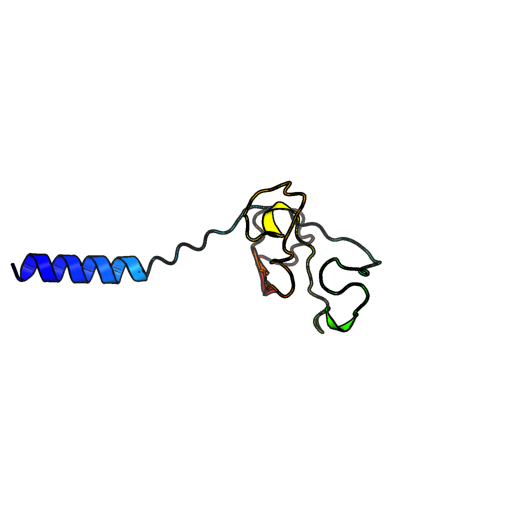.44 81 ARG A O 1
ATOM 601 N N . TYR A 1 82 ? -6.951 1.655 -0.938 1.00 83.06 82 TYR A N 1
ATOM 602 C CA . TYR A 1 82 ? -6.171 1.576 -2.164 1.00 83.06 82 TYR A CA 1
ATOM 603 C C . TYR A 1 82 ? -6.957 0.812 -3.225 1.00 83.06 82 TYR A C 1
ATOM 605 O O . TYR A 1 82 ? -7.371 -0.331 -3.040 1.00 83.06 82 TYR A O 1
ATOM 613 N N . ARG A 1 83 ? -7.118 1.447 -4.389 1.00 84.38 83 ARG A N 1
ATOM 614 C CA . ARG A 1 83 ? -7.604 0.784 -5.597 1.00 84.38 83 ARG A CA 1
ATOM 615 C C . ARG A 1 83 ? -6.408 0.346 -6.426 1.00 84.38 83 ARG A C 1
ATOM 617 O O . ARG A 1 83 ? -5.632 1.177 -6.888 1.00 84.38 83 ARG A O 1
ATOM 624 N N . LEU A 1 84 ? -6.294 -0.954 -6.648 1.00 82.62 84 LEU A N 1
ATOM 625 C CA . LEU A 1 84 ? -5.259 -1.552 -7.478 1.00 82.62 84 LEU A CA 1
ATOM 626 C C . LEU A 1 84 ? -5.877 -1.982 -8.804 1.00 82.62 84 LEU A C 1
ATOM 628 O O . LEU A 1 84 ? -6.955 -2.575 -8.828 1.00 82.62 84 LEU A O 1
ATOM 632 N N . ARG A 1 85 ? -5.178 -1.715 -9.907 1.00 83.69 85 ARG A N 1
ATOM 633 C CA . ARG A 1 85 ? -5.488 -2.287 -11.218 1.00 83.69 85 ARG A CA 1
ATOM 634 C C . ARG A 1 85 ? -4.331 -3.175 -11.634 1.00 83.69 85 ARG A C 1
ATOM 636 O O . ARG A 1 85 ? -3.185 -2.737 -11.651 1.00 83.69 85 ARG A O 1
ATOM 643 N N . CYS A 1 86 ? -4.639 -4.414 -11.966 1.00 83.69 86 CYS A N 1
ATOM 644 C CA . CYS A 1 86 ? -3.642 -5.390 -12.354 1.00 83.69 86 CYS A CA 1
ATOM 645 C C . CYS A 1 86 ? -3.324 -5.210 -13.837 1.00 83.69 86 CYS A C 1
ATOM 647 O O . CYS A 1 86 ? -4.217 -5.265 -14.681 1.00 83.69 86 CYS A O 1
ATOM 649 N N . ILE A 1 87 ? -2.056 -4.924 -14.129 1.00 82.69 87 ILE A N 1
ATOM 650 C CA . ILE A 1 87 ? -1.579 -4.619 -15.485 1.00 82.69 87 ILE A CA 1
ATOM 651 C C . ILE A 1 87 ? -0.890 -5.848 -16.094 1.00 82.69 87 ILE A C 1
ATOM 653 O O . ILE A 1 87 ? -1.031 -6.109 -17.284 1.00 82.69 87 ILE A O 1
ATOM 657 N N . SER A 1 88 ? -0.173 -6.625 -15.277 1.00 76.44 88 SER A N 1
ATOM 658 C CA . SER A 1 88 ? 0.537 -7.843 -15.679 1.00 76.44 88 SER A CA 1
ATOM 659 C C . SER A 1 88 ? 0.731 -8.792 -14.482 1.00 76.44 88 SER A C 1
ATOM 661 O O . SER A 1 88 ? 0.574 -8.384 -13.330 1.00 76.44 88 SER A O 1
ATOM 663 N N . GLY A 1 89 ?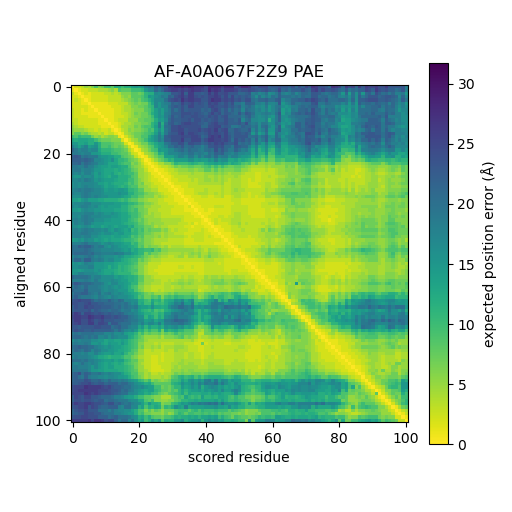 1.060 -10.064 -14.744 1.00 74.38 89 GLY A N 1
ATOM 664 C CA . GLY A 1 89 ? 1.411 -11.063 -13.720 1.00 74.38 89 GLY A CA 1
ATOM 665 C C . GLY A 1 89 ? 0.524 -12.318 -13.696 1.00 74.38 89 GLY A C 1
ATOM 666 O O . GLY A 1 89 ? -0.492 -12.402 -14.379 1.00 74.38 89 GLY A O 1
ATOM 667 N N . ASN A 1 90 ? 0.906 -13.307 -12.877 1.00 67.75 90 ASN A N 1
ATOM 668 C CA . ASN A 1 90 ? 0.305 -14.654 -12.821 1.00 67.75 90 ASN A CA 1
ATOM 669 C C . ASN A 1 90 ? -1.033 -14.739 -12.041 1.00 67.75 90 ASN A C 1
ATOM 671 O O . ASN A 1 90 ? -1.267 -15.704 -11.313 1.00 67.75 90 ASN A O 1
ATOM 675 N N . ASN A 1 91 ? -1.922 -13.742 -12.145 1.00 63.47 91 ASN A N 1
ATOM 676 C CA . ASN A 1 91 ? -3.219 -13.704 -11.432 1.00 63.47 91 ASN A CA 1
ATOM 677 C C . ASN A 1 91 ? -3.137 -13.864 -9.896 1.00 63.47 91 ASN A C 1
ATOM 679 O O . ASN A 1 91 ? -4.118 -14.190 -9.222 1.00 63.47 91 ASN A O 1
ATOM 683 N N . LYS A 1 92 ? -1.961 -13.633 -9.307 1.00 68.25 92 LYS A N 1
ATOM 684 C CA . LYS A 1 92 ? -1.751 -13.590 -7.857 1.00 68.25 92 LYS A CA 1
ATOM 685 C C . LYS A 1 92 ? -0.752 -12.479 -7.545 1.00 68.25 92 LYS A C 1
ATOM 687 O O . LYS A 1 92 ? 0.305 -12.470 -8.172 1.00 68.25 92 LYS A O 1
ATOM 692 N N . PRO A 1 93 ? -1.067 -11.547 -6.628 1.00 67.31 93 PRO A N 1
ATOM 693 C CA . PRO A 1 93 ? -2.262 -11.455 -5.763 1.00 67.31 93 PRO A CA 1
ATOM 694 C C . PRO A 1 93 ? -3.539 -10.943 -6.467 1.00 67.31 93 PRO A C 1
ATOM 696 O O . PRO A 1 93 ? -4.602 -10.850 -5.862 1.00 67.31 93 PRO A O 1
ATOM 699 N N . CYS A 1 94 ? -3.447 -10.655 -7.761 1.00 72.62 94 CYS A N 1
ATOM 700 C CA . CYS A 1 94 ? -4.517 -10.139 -8.605 1.00 72.62 94 CYS A CA 1
ATOM 701 C C . CYS A 1 94 ? -5.581 -11.180 -8.996 1.00 72.62 94 CYS A C 1
ATOM 703 O O . CYS A 1 94 ? -5.520 -11.749 -10.084 1.00 72.62 94 CYS A O 1
ATOM 705 N N . LYS A 1 95 ? -6.593 -11.410 -8.150 1.00 66.94 95 LYS A N 1
ATOM 706 C CA . LYS A 1 95 ? -7.798 -12.166 -8.546 1.00 66.94 95 LYS A CA 1
ATOM 707 C C . LYS A 1 95 ? -8.791 -11.249 -9.279 1.00 66.94 95 LYS A C 1
ATOM 709 O O . LYS A 1 95 ? -9.796 -10.840 -8.709 1.00 66.94 95 LYS A O 1
ATOM 714 N N . GLY A 1 96 ? -8.481 -10.908 -10.531 1.00 66.12 96 GLY A N 1
ATOM 715 C CA . GLY A 1 96 ? -9.282 -10.023 -11.390 1.00 66.12 96 GLY A CA 1
ATOM 716 C C . GLY A 1 96 ? -8.528 -8.768 -11.840 1.00 66.12 96 GLY A C 1
ATOM 717 O O . GLY A 1 96 ? -7.388 -8.537 -11.441 1.00 66.12 96 GLY A O 1
ATOM 718 N N . ASN A 1 97 ? -9.166 -7.949 -12.681 1.00 66.75 97 ASN A N 1
ATOM 719 C CA . ASN A 1 97 ? -8.526 -6.755 -13.253 1.00 66.75 97 ASN A CA 1
ATOM 720 C C . ASN A 1 97 ? -8.369 -5.608 -12.243 1.00 66.75 97 ASN A C 1
ATOM 722 O O . ASN A 1 97 ? -7.465 -4.787 -12.397 1.00 66.75 97 ASN A O 1
ATOM 726 N N . THR A 1 98 ? -9.228 -5.545 -11.220 1.00 68.94 98 THR A N 1
ATOM 727 C CA . THR A 1 98 ? -9.261 -4.441 -10.252 1.00 68.94 98 THR A CA 1
ATOM 728 C C . THR A 1 98 ? -9.563 -4.966 -8.852 1.00 68.94 98 THR A C 1
ATOM 730 O O . THR A 1 98 ? -10.504 -5.737 -8.675 1.00 68.94 98 THR A O 1
ATOM 733 N N . ILE A 1 99 ? -8.803 -4.510 -7.857 1.00 72.69 99 ILE A N 1
ATOM 734 C CA . ILE A 1 99 ? -9.045 -4.747 -6.430 1.00 72.69 99 ILE A CA 1
ATOM 735 C C . ILE A 1 99 ? -9.364 -3.393 -5.794 1.00 72.69 99 ILE A C 1
ATOM 737 O O . ILE A 1 99 ? -8.577 -2.455 -5.905 1.00 72.69 99 ILE A O 1
ATOM 741 N N . ASN A 1 100 ? -10.527 -3.284 -5.154 1.00 63.97 100 ASN A N 1
ATOM 742 C CA . ASN A 1 100 ? -10.931 -2.100 -4.400 1.00 63.97 100 ASN A CA 1
ATOM 743 C C . ASN A 1 100 ? -10.819 -2.430 -2.915 1.00 63.97 100 ASN A C 1
ATOM 745 O O . ASN A 1 100 ? -11.577 -3.273 -2.435 1.00 63.97 100 ASN A O 1
ATOM 749 N N . GLN A 1 101 ? -9.886 -1.792 -2.218 1.00 59.31 101 GLN A N 1
ATOM 750 C CA . GLN A 1 101 ? -9.733 -1.906 -0.773 1.00 59.31 101 GLN A CA 1
ATOM 751 C C . GLN A 1 101 ? -9.989 -0.555 -0.120 1.00 59.31 101 GLN A C 1
ATOM 753 O O . GLN A 1 101 ? -9.507 0.444 -0.694 1.00 59.31 101 GLN A O 1
#

Radius of gyration: 19.79 Å; Cα contacts (8 Å, |Δi|>4): 71; chains: 1; bounding box: 31×57×45 Å

Sequence (101 aa):
MAVLSVFTIILSLLSTELSFVFAGFGTVTAYHPPYLPTRCNGNGQEQFPPGNLFVAVGECLWDNGAACGSLWGNGAACGRRYRLRCISGNNKPCKGNTINQ

Secondary structure (DSSP, 8-state):
-HHHHHHHHHHHHHHHT-----PPP------PSP--SBTTTBT-GGGS-TT-------HHHHTTTS-TT-SS---TTTT---EEE--SSSSSS-SSSEEE-